Protein AF-A0A6N2S9U5-F1 (afdb_monomer)

Foldseek 3Di:
DDDDDDDDPDDPVLVVVQVVCVVVVNDDPVVNCVSSPPPPPPPPPDDDDDVVNQCVPDPPPDDPVNSVVVVVVVVVVVCCVPPVD

Secondary structure (DSSP, 8-state):
-----S-----HHHHHHHHHHHHTT---HHHHHHHHHS--TT--------HHHHHTTS-TT--HHHHHHHHHHHHHHHHHHHT--

Solvent-accessible surface area (backbone atoms only — not comparable to full-atom values): 5600 Å² total; per-residue (Å²): 135,82,86,78,69,98,78,72,103,61,56,76,69,47,56,53,51,54,53,50,31,51,75,69,74,64,64,42,73,68,60,52,50,50,52,71,63,52,68,70,90,75,73,75,82,76,88,80,82,55,67,75,70,47,55,80,81,41,65,92,86,61,48,73,70,54,51,54,54,50,56,53,53,53,50,52,54,52,43,54,76,73,66,73,119

Radius of gyration: 22.63 Å; Cα contacts (8 Å, |Δi|>4): 20; chains: 1; bounding box: 57×34×46 Å

Structure (mmCIF, N/CA/C/O backbone):
data_AF-A0A6N2S9U5-F1
#
_entry.id   AF-A0A6N2S9U5-F1
#
loop_
_atom_site.group_PDB
_atom_site.id
_atom_site.type_symbol
_atom_site.label_atom_id
_atom_site.label_alt_id
_atom_site.label_comp_id
_atom_site.label_asym_id
_atom_site.label_entity_id
_atom_site.label_seq_id
_atom_site.pdbx_PDB_ins_code
_atom_site.Cartn_x
_atom_site.Cartn_y
_atom_site.Cartn_z
_atom_site.occupancy
_atom_site.B_iso_or_equiv
_atom_site.auth_seq_id
_atom_site.auth_comp_id
_atom_site.auth_asym_id
_atom_site.auth_atom_id
_atom_site.pdbx_PDB_model_num
ATOM 1 N N . MET A 1 1 ? -41.144 8.664 22.130 1.00 40.72 1 MET A N 1
ATOM 2 C CA . MET A 1 1 ? -39.955 8.762 21.263 1.00 40.72 1 MET A CA 1
ATOM 3 C C . MET A 1 1 ? -40.242 7.904 20.058 1.00 40.72 1 MET A C 1
ATOM 5 O O . MET A 1 1 ? -40.084 6.691 20.122 1.00 40.72 1 MET A O 1
ATOM 9 N N . GLU A 1 2 ? -40.838 8.532 19.051 1.00 35.31 2 GLU A N 1
ATOM 10 C CA . GLU A 1 2 ? -41.163 7.881 17.791 1.00 35.31 2 GLU A CA 1
ATOM 11 C C . GLU A 1 2 ? -39.888 7.422 17.095 1.00 35.31 2 GLU A C 1
ATOM 13 O O . GLU A 1 2 ? -38.848 8.081 17.116 1.00 35.31 2 GLU A O 1
ATOM 18 N N . ILE A 1 3 ? -40.013 6.229 16.536 1.00 47.59 3 ILE A N 1
ATOM 19 C CA . ILE A 1 3 ? -39.040 5.551 15.707 1.00 47.59 3 ILE A CA 1
ATOM 20 C C . ILE A 1 3 ? -38.957 6.348 14.403 1.00 47.59 3 ILE A C 1
ATOM 22 O O . ILE A 1 3 ? -39.890 6.319 13.609 1.00 47.59 3 ILE A O 1
ATOM 26 N N . ILE A 1 4 ? -37.850 7.055 14.203 1.00 44.16 4 ILE A N 1
ATOM 27 C CA . ILE A 1 4 ? -37.356 7.415 12.871 1.00 44.16 4 ILE A CA 1
ATOM 28 C C . ILE A 1 4 ? -36.279 6.375 12.554 1.00 44.16 4 ILE A C 1
ATOM 30 O O . ILE A 1 4 ? -35.283 6.267 13.268 1.00 44.16 4 ILE A O 1
ATOM 34 N N . SER A 1 5 ? -36.651 5.385 11.741 1.00 39.97 5 SER A N 1
ATOM 35 C CA . SER A 1 5 ? -36.391 5.374 10.293 1.00 39.97 5 SER A CA 1
ATOM 36 C C . SER A 1 5 ? -34.910 5.076 10.071 1.00 39.97 5 SER A C 1
ATOM 38 O O . SER A 1 5 ? -34.041 5.898 10.325 1.00 39.97 5 SER A O 1
ATOM 40 N N . GLU A 1 6 ? -34.536 3.825 9.820 1.00 47.59 6 GLU A N 1
ATOM 41 C CA . GLU A 1 6 ? -34.573 3.289 8.453 1.00 47.59 6 GLU A CA 1
ATOM 42 C C . GLU A 1 6 ? -33.998 4.313 7.470 1.00 47.59 6 GLU A C 1
ATOM 44 O O . GLU A 1 6 ? -34.719 4.897 6.682 1.00 47.59 6 GLU A O 1
ATOM 49 N N . GLU A 1 7 ? -32.726 4.655 7.677 1.00 46.09 7 GLU A N 1
ATOM 50 C CA . GLU A 1 7 ? -31.679 4.851 6.669 1.00 46.09 7 GLU A CA 1
ATOM 51 C C . GLU A 1 7 ? -30.406 5.301 7.403 1.00 46.09 7 GLU A C 1
ATOM 53 O O . GLU A 1 7 ? -30.102 6.480 7.554 1.00 46.09 7 GLU A O 1
ATOM 58 N N . CYS A 1 8 ? -29.630 4.343 7.904 1.00 40.59 8 CYS A N 1
ATOM 59 C CA . CYS A 1 8 ? -28.213 4.589 8.136 1.00 40.59 8 CYS A CA 1
ATOM 60 C C . CYS A 1 8 ? -27.480 3.323 7.716 1.00 40.59 8 CYS A C 1
ATOM 62 O O . CYS A 1 8 ? -27.642 2.271 8.335 1.00 40.59 8 CYS A O 1
ATOM 64 N N . GLY A 1 9 ? -26.777 3.402 6.585 1.00 50.03 9 GLY A N 1
ATOM 65 C CA . GLY A 1 9 ? -26.041 2.308 5.953 1.00 50.03 9 GLY A CA 1
ATOM 66 C C . GLY A 1 9 ? -24.825 1.863 6.766 1.00 50.03 9 GLY A C 1
ATOM 67 O O . GLY A 1 9 ? -23.696 1.880 6.273 1.00 50.03 9 GLY A O 1
ATOM 68 N N . ASP A 1 10 ? -25.050 1.442 8.005 1.00 54.41 10 ASP A N 1
ATOM 69 C CA . ASP A 1 10 ? -24.022 1.109 8.974 1.00 54.41 10 ASP A CA 1
ATOM 70 C C . ASP A 1 10 ? -23.996 -0.385 9.287 1.00 54.41 10 ASP A C 1
ATOM 72 O O . ASP A 1 10 ? -24.999 -1.097 9.306 1.00 54.41 10 ASP A O 1
ATOM 76 N N . SER A 1 11 ? -22.774 -0.872 9.476 1.00 62.19 11 SER A N 1
ATOM 77 C CA . SER A 1 11 ? -22.409 -2.266 9.684 1.00 62.19 11 SER A CA 1
ATOM 78 C C . SER A 1 11 ? -23.344 -2.966 10.682 1.00 62.19 11 SER A C 1
ATOM 80 O O . SER A 1 11 ? -23.651 -2.397 11.734 1.00 62.19 11 SER A O 1
ATOM 82 N N . PRO A 1 12 ? -23.713 -4.245 10.464 1.00 69.38 12 PRO A N 1
ATOM 83 C CA . PRO A 1 12 ? -24.518 -5.018 11.416 1.00 69.38 12 PRO A CA 1
ATOM 84 C C . PRO A 1 12 ? -23.984 -4.978 12.860 1.00 69.38 12 PRO A C 1
ATOM 86 O O . P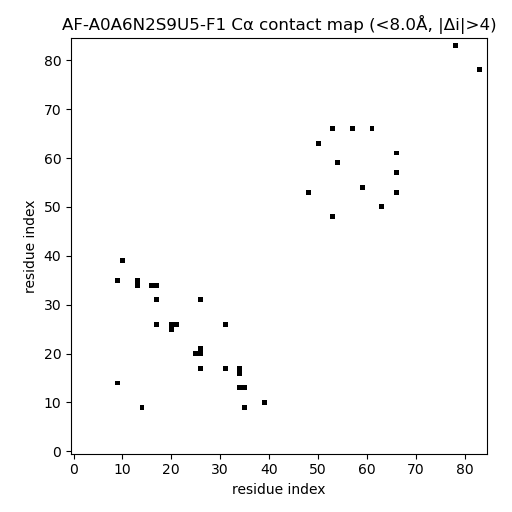RO A 1 12 ? -24.754 -5.052 13.818 1.00 69.38 12 PRO A O 1
ATOM 89 N N . LYS A 1 13 ? -22.664 -4.807 13.029 1.00 73.56 13 LYS A N 1
ATOM 90 C CA . LYS A 1 13 ? -22.003 -4.642 14.333 1.00 73.56 13 LYS A CA 1
ATOM 91 C C . LYS A 1 13 ? -22.363 -3.323 15.033 1.00 73.56 13 LYS A C 1
ATOM 93 O O . LYS A 1 13 ? -22.548 -3.324 16.248 1.00 73.56 13 LYS A O 1
ATOM 98 N N . GLN A 1 14 ? -22.491 -2.222 14.292 1.00 77.00 14 GLN A N 1
ATOM 99 C CA . GLN A 1 14 ? -22.887 -0.912 14.828 1.00 77.00 14 GLN A CA 1
ATOM 100 C C . GLN A 1 14 ? -24.343 -0.961 15.310 1.00 77.00 14 GLN A C 1
ATOM 102 O O . GLN A 1 14 ? -24.632 -0.604 16.452 1.00 77.00 14 GLN A O 1
ATOM 107 N N . VAL A 1 15 ? -25.236 -1.549 14.505 1.00 80.56 15 VAL A N 1
ATOM 108 C CA . VAL A 1 15 ? -26.656 -1.742 14.852 1.00 80.56 15 VAL A CA 1
ATOM 109 C C . VAL A 1 15 ? -26.825 -2.575 16.128 1.00 80.56 15 VAL A C 1
ATOM 111 O O . VAL A 1 15 ? -27.626 -2.231 16.998 1.00 80.56 15 VAL A O 1
ATOM 114 N N . GLN A 1 16 ? -26.061 -3.662 16.284 1.00 79.62 16 GLN A N 1
ATOM 115 C CA . GLN A 1 16 ? -26.104 -4.485 17.501 1.00 79.62 16 GLN A CA 1
ATOM 116 C C . GLN A 1 16 ? -25.660 -3.711 18.750 1.00 79.62 16 GLN A C 1
ATOM 118 O O . GLN A 1 16 ? -26.247 -3.870 19.822 1.00 79.62 16 GLN A O 1
ATOM 123 N N . ARG A 1 17 ? -24.650 -2.850 18.616 1.00 81.88 17 ARG A N 1
ATOM 124 C CA . ARG A 1 17 ? -24.089 -2.064 19.719 1.00 81.88 17 ARG A CA 1
ATOM 125 C C . ARG A 1 17 ? -25.027 -0.933 20.152 1.00 81.88 17 ARG A C 1
ATOM 127 O O . ARG A 1 17 ? -25.250 -0.771 21.350 1.00 81.88 17 ARG A O 1
ATOM 134 N N . ILE A 1 18 ? -25.669 -0.253 19.198 1.00 83.00 18 ILE A N 1
ATOM 135 C CA . ILE A 1 18 ? -26.742 0.725 19.460 1.00 83.00 18 ILE A CA 1
ATOM 136 C C . ILE A 1 18 ? -27.915 0.051 20.188 1.00 83.00 18 ILE A C 1
ATOM 138 O O . ILE A 1 18 ? -28.375 0.548 21.216 1.00 83.00 18 ILE A O 1
ATOM 142 N N . LYS A 1 19 ? -28.351 -1.131 19.726 1.00 82.00 19 LYS A N 1
ATOM 143 C CA . LYS A 1 19 ? -29.424 -1.905 20.377 1.00 82.00 19 LYS A CA 1
ATOM 144 C C . LYS A 1 19 ? -29.076 -2.310 21.812 1.00 82.00 19 LYS A C 1
ATOM 146 O O . LYS A 1 19 ? -29.952 -2.286 22.674 1.00 82.00 19 LYS A O 1
ATOM 151 N N . LYS A 1 20 ? -27.819 -2.672 22.087 1.00 83.69 20 LYS A N 1
ATOM 152 C CA . LYS A 1 20 ? -27.360 -3.009 23.443 1.00 83.69 20 LYS A CA 1
ATOM 153 C C . LYS A 1 20 ? -27.405 -1.793 24.374 1.00 83.69 20 LYS A C 1
ATOM 155 O O . LYS A 1 20 ? -28.004 -1.875 25.439 1.00 83.69 20 LYS A O 1
ATOM 160 N N . LEU A 1 21 ? -26.857 -0.657 23.939 1.00 8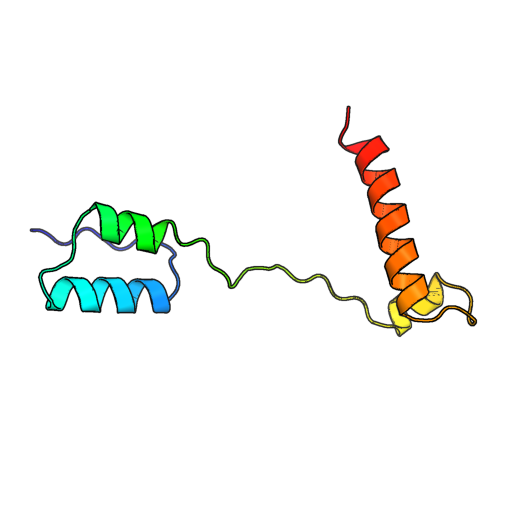2.75 21 LEU A N 1
ATOM 161 C CA . LEU A 1 21 ? -26.857 0.582 24.727 1.00 82.75 21 LEU A CA 1
ATOM 162 C C . LEU A 1 21 ? -28.267 1.131 24.969 1.00 82.75 21 LEU A C 1
ATOM 164 O O . LEU A 1 21 ? -28.537 1.676 26.038 1.00 82.75 21 LEU A O 1
ATOM 168 N N . SER A 1 22 ? -29.173 0.949 24.004 1.00 81.62 22 SER A N 1
ATOM 169 C CA . SER A 1 22 ? -30.592 1.288 24.150 1.00 81.62 22 SER A CA 1
ATOM 170 C C . SER A 1 22 ? -31.264 0.459 25.249 1.00 81.62 22 SER A C 1
ATOM 172 O O . SER A 1 22 ? -31.929 1.023 26.111 1.00 81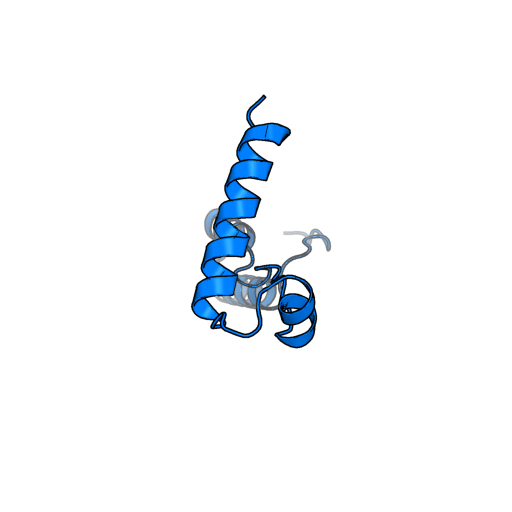.62 22 SER A O 1
ATOM 174 N N . LYS A 1 23 ? -31.032 -0.863 25.283 1.00 83.75 23 LYS A N 1
ATOM 175 C CA . LYS A 1 23 ? -31.575 -1.748 26.332 1.00 83.75 23 LYS A CA 1
ATOM 176 C C . LYS A 1 23 ? -31.036 -1.439 27.726 1.00 83.75 23 LYS A C 1
ATOM 178 O O . LYS A 1 23 ? -31.740 -1.637 28.707 1.00 83.75 23 LYS A O 1
ATOM 183 N N . GLU A 1 24 ? -29.798 -0.969 27.810 1.00 85.50 24 GLU A N 1
ATOM 184 C CA . GLU A 1 24 ? -29.154 -0.592 29.071 1.00 85.50 24 GLU A CA 1
ATOM 185 C C . GLU A 1 24 ? -29.530 0.833 29.527 1.00 85.50 24 GLU A C 1
ATOM 187 O O . GLU A 1 24 ? -29.004 1.301 30.533 1.00 85.50 24 GLU A O 1
ATOM 192 N N . ASN A 1 25 ? -30.423 1.531 28.805 1.00 80.25 25 ASN A N 1
ATOM 193 C CA . ASN A 1 25 ? -30.806 2.932 29.033 1.00 80.25 25 ASN A CA 1
ATOM 194 C C . ASN A 1 25 ? -29.610 3.910 29.047 1.00 80.25 25 ASN A C 1
ATOM 196 O O . ASN A 1 25 ? -29.667 4.997 29.615 1.00 80.25 25 ASN A O 1
ATOM 200 N N . GLN A 1 26 ? -28.514 3.510 28.403 1.00 80.75 26 GLN A N 1
ATOM 201 C CA . GLN A 1 26 ? -27.245 4.233 28.329 1.00 80.75 26 GLN A CA 1
ATOM 202 C C . GLN A 1 26 ? -27.000 4.838 26.945 1.00 80.75 26 GLN A C 1
ATOM 204 O O . GLN A 1 26 ? -25.888 5.291 26.662 1.00 80.75 26 GLN A O 1
ATOM 209 N N . LEU A 1 27 ? -28.004 4.802 26.067 1.00 78.56 27 LEU A N 1
ATOM 210 C CA . LEU A 1 27 ? -27.929 5.382 24.737 1.00 78.56 27 LEU A CA 1
ATOM 211 C C . LEU A 1 27 ? -28.044 6.905 24.839 1.00 78.56 27 LEU A C 1
ATOM 213 O O . LEU A 1 27 ? -29.133 7.450 24.989 1.00 78.56 27 LEU A O 1
ATOM 217 N N . THR A 1 28 ? -26.903 7.580 24.755 1.00 83.31 28 THR A N 1
ATOM 218 C CA . THR A 1 28 ? -26.818 9.036 24.626 1.00 83.31 28 THR A CA 1
ATOM 219 C C . THR A 1 28 ? -26.537 9.418 23.176 1.00 83.31 28 THR A C 1
ATOM 221 O O . THR A 1 28 ? -26.019 8.608 22.400 1.00 83.31 28 THR A O 1
ATOM 224 N N . LEU A 1 29 ? -26.856 10.663 22.812 1.00 75.69 29 LEU A N 1
ATOM 225 C CA . LEU A 1 29 ? -26.588 11.199 21.474 1.00 75.69 29 LEU A CA 1
ATOM 226 C C . LEU A 1 29 ? -25.093 11.116 21.122 1.00 75.69 29 LEU A C 1
ATOM 228 O O . LEU A 1 29 ? -24.751 10.672 20.032 1.00 75.69 29 LEU A O 1
ATOM 232 N N . GLU A 1 30 ? -24.214 11.430 22.078 1.00 77.62 30 GLU A N 1
ATOM 233 C CA . GLU A 1 30 ? -22.757 11.323 21.917 1.00 77.62 30 GLU A CA 1
ATOM 234 C C . GLU A 1 30 ? -22.306 9.892 21.603 1.00 77.62 30 GLU A C 1
ATOM 236 O O . GLU A 1 30 ? -21.551 9.681 20.661 1.00 77.62 30 GLU A O 1
ATOM 241 N N . LYS A 1 31 ? -22.811 8.884 22.330 1.00 75.94 31 LYS A N 1
ATOM 242 C CA . LYS A 1 31 ? -22.461 7.473 22.086 1.00 75.94 31 LYS A CA 1
ATOM 243 C C . LYS A 1 31 ? -22.993 6.968 20.748 1.00 75.94 31 LYS A C 1
ATOM 245 O O . LYS A 1 31 ? -22.367 6.130 20.106 1.00 75.94 31 LYS A O 1
ATOM 250 N N . MET A 1 32 ? -24.161 7.453 20.328 1.00 79.19 32 MET A N 1
ATOM 251 C CA . MET A 1 32 ? -24.709 7.136 19.013 1.00 79.19 32 MET A CA 1
ATOM 252 C C . MET A 1 32 ? -23.836 7.739 17.906 1.00 79.19 32 MET A C 1
ATOM 254 O O . MET A 1 32 ? -23.471 7.032 16.970 1.00 79.19 32 MET A O 1
ATOM 258 N N . GLN A 1 33 ? -23.438 9.006 18.048 1.00 72.56 33 GLN A N 1
ATOM 259 C CA . GLN A 1 33 ? -22.524 9.676 17.124 1.00 72.56 33 GLN A CA 1
ATOM 260 C C . GLN A 1 33 ? -21.142 9.020 17.101 1.00 72.56 33 GLN A C 1
ATOM 262 O O . GLN A 1 33 ? -20.588 8.862 16.022 1.00 72.56 33 GLN A O 1
ATOM 267 N N . GLU A 1 34 ? -20.610 8.572 18.239 1.00 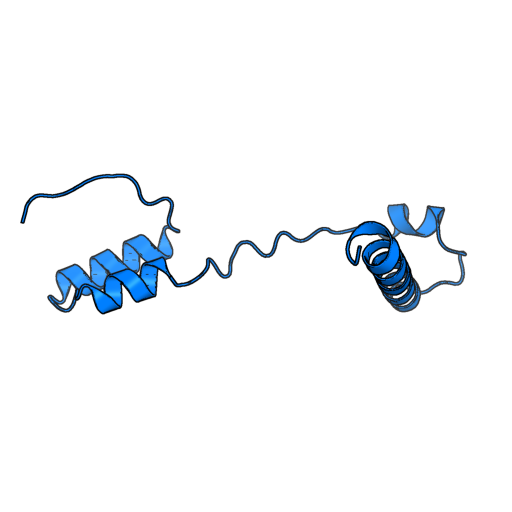75.62 34 GLU A N 1
ATOM 268 C CA . GLU A 1 34 ? -19.350 7.826 18.323 1.00 75.62 34 GLU A CA 1
ATOM 269 C C . GLU A 1 34 ? -19.422 6.501 17.546 1.00 75.62 34 GLU A C 1
ATOM 271 O O . GLU A 1 34 ? -18.525 6.193 16.768 1.00 75.62 34 GLU A O 1
ATOM 276 N N . ILE A 1 35 ? -20.509 5.735 17.700 1.00 76.88 35 ILE A N 1
ATOM 277 C CA . ILE A 1 35 ? -20.684 4.443 17.015 1.00 76.88 35 ILE A CA 1
ATOM 278 C C . ILE A 1 35 ? -20.878 4.618 15.506 1.00 76.88 35 ILE A C 1
ATOM 280 O O . ILE A 1 35 ? -20.368 3.807 14.733 1.00 76.88 35 ILE A O 1
ATOM 284 N N . MET A 1 36 ? -21.603 5.654 15.081 1.00 71.25 36 MET A N 1
ATOM 285 C CA . MET A 1 36 ? -21.791 5.973 13.658 1.00 71.25 36 MET A CA 1
ATOM 286 C C . MET A 1 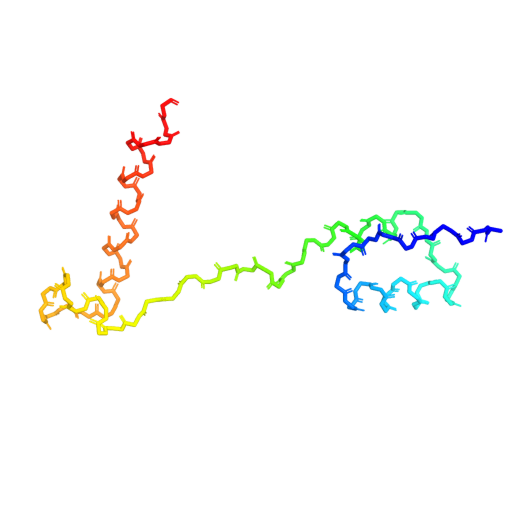36 ? -20.541 6.628 13.044 1.00 71.25 36 MET A C 1
ATOM 288 O O . MET A 1 36 ? -20.261 6.438 11.866 1.00 71.25 36 MET A O 1
ATOM 292 N N . SER A 1 37 ? -19.742 7.346 13.843 1.00 64.88 37 SER A N 1
ATOM 293 C CA . SER A 1 37 ? -18.457 7.931 13.420 1.00 64.88 37 SER A CA 1
ATOM 294 C C . SER A 1 37 ? -17.293 6.947 13.505 1.00 64.88 37 SER A C 1
ATOM 296 O O . SER A 1 37 ? -16.195 7.264 13.044 1.00 64.88 37 SER A O 1
ATOM 298 N N . GLU A 1 38 ? -17.498 5.755 14.078 1.00 65.62 38 GLU A N 1
ATOM 299 C CA . GLU A 1 38 ? -16.543 4.657 14.000 1.00 65.62 38 GLU A CA 1
ATOM 300 C C . GLU A 1 38 ? -16.457 4.223 12.534 1.00 65.62 38 GLU A C 1
ATOM 302 O O . GLU A 1 38 ? -17.182 3.340 12.076 1.00 65.62 38 GLU A O 1
ATOM 307 N N . ILE A 1 39 ? -15.566 4.893 11.793 1.00 58.53 39 ILE A N 1
ATOM 308 C CA . ILE A 1 39 ? -15.210 4.585 10.411 1.00 58.53 39 ILE A CA 1
ATOM 309 C C . ILE A 1 39 ? -15.088 3.071 10.320 1.00 58.53 39 ILE A C 1
ATOM 311 O O . ILE A 1 39 ? -14.286 2.474 11.049 1.00 58.53 39 ILE A O 1
ATOM 315 N N . LYS A 1 40 ? -15.903 2.450 9.453 1.00 57.62 40 LYS A N 1
ATOM 316 C CA . LYS A 1 40 ? -15.878 1.009 9.195 1.00 57.62 40 LYS A CA 1
ATOM 317 C C . LYS A 1 40 ? -14.418 0.593 9.026 1.00 57.62 40 LYS A C 1
ATOM 319 O O . LYS A 1 40 ? -13.852 0.728 7.947 1.00 57.62 40 LYS A O 1
ATOM 324 N N . LYS A 1 41 ? -13.826 -0.023 10.056 1.00 52.97 41 LYS A N 1
ATOM 325 C CA . LYS A 1 41 ? -12.507 -0.687 9.993 1.00 52.97 41 LYS A CA 1
ATOM 326 C C . LYS A 1 41 ? -12.445 -1.789 8.912 1.00 52.97 41 LYS A C 1
ATOM 328 O O . LYS A 1 41 ? -11.447 -2.494 8.818 1.00 52.97 41 LYS A O 1
ATOM 333 N N . GLY A 1 42 ? -13.523 -1.987 8.148 1.00 51.31 42 GLY A N 1
ATOM 334 C CA . GLY A 1 42 ? -13.737 -3.063 7.194 1.00 51.31 42 GLY A CA 1
ATOM 335 C C . GLY A 1 42 ? -13.607 -2.695 5.717 1.00 51.31 42 GLY A C 1
ATOM 336 O O . GLY A 1 42 ? -13.535 -3.623 4.926 1.00 51.31 42 GLY A O 1
ATOM 337 N N . GLU A 1 43 ? -13.523 -1.424 5.316 1.00 53.00 43 GLU A N 1
ATOM 338 C CA . GLU A 1 43 ? -13.305 -1.088 3.895 1.00 53.00 43 GLU A CA 1
ATOM 339 C C . GLU A 1 43 ? -11.913 -0.508 3.663 1.00 53.00 43 GLU A C 1
ATOM 341 O O . GLU A 1 43 ? -11.712 0.530 3.043 1.00 53.00 43 GLU A O 1
ATOM 346 N N . ILE A 1 44 ? -10.900 -1.242 4.128 1.00 53.66 44 ILE A N 1
ATOM 347 C CA . ILE A 1 44 ? -9.604 -1.185 3.455 1.00 53.66 44 ILE A CA 1
ATOM 348 C C . ILE A 1 44 ? -9.816 -1.895 2.117 1.00 53.66 44 ILE A C 1
ATOM 350 O O . ILE A 1 44 ? -9.665 -3.115 2.026 1.00 53.66 44 ILE A O 1
ATOM 354 N N . THR A 1 45 ? -10.220 -1.150 1.088 1.00 65.25 45 THR A N 1
ATOM 355 C CA . THR A 1 45 ? -10.318 -1.671 -0.279 1.00 65.25 45 THR A CA 1
ATOM 356 C C . THR A 1 45 ? -8.924 -2.106 -0.714 1.00 65.25 45 THR A C 1
ATOM 358 O O . THR A 1 45 ? -8.068 -1.297 -1.070 1.00 65.25 45 THR A O 1
ATOM 361 N N . ARG A 1 46 ? -8.653 -3.408 -0.605 1.00 72.81 46 ARG A N 1
ATOM 362 C CA . ARG A 1 46 ? -7.349 -3.974 -0.927 1.00 72.81 46 ARG A CA 1
ATOM 363 C C . ARG A 1 46 ? -7.286 -4.257 -2.417 1.00 72.81 46 ARG A C 1
ATOM 365 O O . ARG A 1 46 ? -7.939 -5.171 -2.910 1.00 72.81 46 ARG A O 1
ATOM 372 N N . VAL A 1 47 ? -6.411 -3.540 -3.107 1.00 79.06 47 VAL A N 1
ATOM 373 C CA . VAL A 1 47 ? -5.978 -3.919 -4.453 1.00 79.06 47 VAL A CA 1
ATOM 374 C C . VAL A 1 47 ? -4.850 -4.941 -4.310 1.00 79.06 47 VAL A C 1
ATOM 376 O O . VAL A 1 47 ? -3.827 -4.669 -3.678 1.00 79.06 47 VAL A O 1
ATOM 379 N N . ALA A 1 48 ? -5.057 -6.148 -4.835 1.00 86.12 48 ALA A N 1
ATOM 380 C CA . ALA A 1 48 ? -4.073 -7.224 -4.813 1.00 86.12 48 ALA A CA 1
ATOM 381 C C . ALA A 1 48 ? -3.637 -7.569 -6.239 1.00 86.12 48 ALA A C 1
ATOM 383 O O . ALA A 1 48 ? -4.466 -7.699 -7.134 1.00 86.12 48 ALA A O 1
ATOM 384 N N . PHE A 1 49 ? -2.332 -7.754 -6.419 1.00 89.69 49 PHE A N 1
ATOM 385 C CA . PHE A 1 49 ? -1.738 -8.233 -7.661 1.00 89.69 49 PHE A CA 1
ATOM 386 C C . PHE A 1 49 ? -1.182 -9.635 -7.438 1.00 89.69 49 PHE A C 1
ATOM 388 O O . PHE A 1 49 ? -0.573 -9.910 -6.400 1.00 89.69 49 PHE A O 1
ATOM 395 N N . THR A 1 50 ? -1.378 -10.521 -8.408 1.00 89.81 50 THR A N 1
ATOM 396 C CA . THR A 1 50 ? -0.721 -11.832 -8.426 1.00 89.81 50 THR A CA 1
ATOM 397 C C . THR A 1 50 ? 0.720 -11.695 -8.919 1.00 89.81 50 THR A C 1
ATOM 399 O O . THR A 1 50 ? 1.036 -10.803 -9.708 1.00 89.81 50 THR A O 1
ATOM 402 N N . ASN A 1 51 ? 1.608 -12.601 -8.497 1.00 86.12 51 ASN A N 1
ATOM 403 C CA . ASN A 1 51 ? 2.984 -12.612 -9.006 1.00 86.12 51 ASN A CA 1
ATOM 404 C C . ASN A 1 51 ? 3.017 -12.794 -10.527 1.00 86.12 51 ASN A C 1
ATOM 406 O O . ASN A 1 51 ? 3.824 -12.160 -11.192 1.00 86.12 51 ASN A O 1
ATOM 410 N N . GLU A 1 52 ? 2.115 -13.598 -11.092 1.00 88.56 52 GLU A N 1
ATOM 411 C CA . GLU A 1 52 ? 2.020 -13.794 -12.541 1.00 88.56 52 GLU A CA 1
ATOM 412 C C . GLU A 1 52 ? 1.711 -12.487 -13.290 1.00 88.56 52 GLU A C 1
ATOM 414 O O . GLU A 1 52 ? 2.315 -12.207 -14.326 1.00 88.56 52 GLU A O 1
ATOM 419 N N . GLN A 1 53 ? 0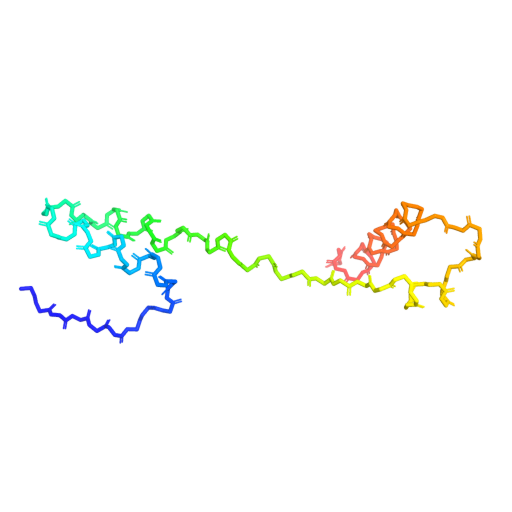.821 -11.646 -12.746 1.00 90.31 53 GLN A N 1
ATOM 420 C CA . GLN A 1 53 ? 0.549 -10.320 -13.310 1.00 90.31 53 GLN A CA 1
ATOM 421 C C . GLN A 1 53 ? 1.786 -9.419 -13.263 1.00 90.31 53 GLN A C 1
ATOM 423 O O . GLN A 1 53 ? 2.033 -8.682 -14.214 1.00 90.31 53 GLN A O 1
ATOM 428 N N . LEU A 1 54 ? 2.569 -9.487 -12.184 1.00 90.38 54 LEU A N 1
ATOM 429 C CA . LEU A 1 54 ? 3.752 -8.646 -11.999 1.00 90.38 54 LEU A CA 1
ATOM 430 C C . LEU A 1 54 ? 4.960 -9.134 -12.811 1.00 90.38 54 LEU A C 1
ATOM 432 O O . LEU A 1 54 ? 5.666 -8.318 -13.397 1.00 90.38 54 LEU A O 1
ATOM 436 N N . HIS A 1 55 ? 5.182 -10.442 -12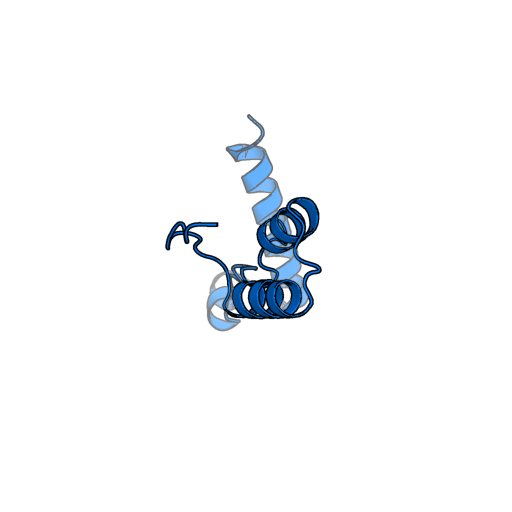.932 1.00 86.88 55 HIS A N 1
ATOM 437 C CA . HIS A 1 55 ? 6.329 -11.011 -13.653 1.00 86.88 55 HIS A CA 1
ATOM 438 C C . HIS A 1 55 ? 6.392 -10.619 -15.138 1.00 86.88 55 HIS A C 1
ATOM 440 O O . HIS A 1 55 ? 7.463 -10.689 -15.731 1.00 86.88 55 HIS A O 1
ATOM 446 N N . LYS A 1 56 ? 5.285 -10.155 -15.734 1.00 90.75 56 LYS A N 1
ATOM 447 C CA . LYS A 1 56 ? 5.256 -9.608 -17.103 1.00 90.75 56 LYS A CA 1
ATOM 448 C C . LYS A 1 56 ? 5.945 -8.244 -17.230 1.00 90.75 56 LYS A C 1
ATOM 450 O O . LYS A 1 56 ? 6.396 -7.894 -18.314 1.00 90.75 56 LYS A O 1
ATOM 455 N N . TYR A 1 57 ? 6.022 -7.489 -16.136 1.00 91.00 57 TYR A N 1
ATOM 456 C CA . TYR A 1 57 ? 6.561 -6.125 -16.095 1.00 91.00 57 TYR A CA 1
ATOM 457 C C . TYR A 1 57 ? 7.898 -6.029 -15.351 1.00 91.00 57 TYR A C 1
ATOM 459 O O . TYR A 1 57 ? 8.583 -5.013 -15.444 1.00 91.00 57 TYR A O 1
ATOM 467 N N . PHE A 1 58 ? 8.282 -7.078 -14.620 1.00 91.19 58 PHE A N 1
ATOM 468 C CA . PHE A 1 58 ? 9.506 -7.117 -13.826 1.00 91.19 58 PHE A CA 1
ATOM 469 C C . PHE A 1 58 ? 10.506 -8.149 -14.363 1.00 91.19 58 PHE A C 1
ATOM 471 O O . PHE A 1 58 ? 10.106 -9.239 -14.770 1.00 91.19 58 PHE A O 1
ATOM 478 N N . PRO A 1 59 ? 11.824 -7.872 -14.308 1.00 92.25 59 PRO A N 1
ATOM 479 C CA . PRO A 1 59 ? 12.841 -8.856 -14.667 1.00 92.25 59 PRO A CA 1
ATOM 480 C C . PRO A 1 59 ? 12.737 -10.134 -13.823 1.00 92.25 59 PRO A C 1
ATOM 482 O O . PRO A 1 59 ? 12.491 -10.065 -12.620 1.00 92.25 59 PRO A O 1
ATOM 485 N N . SER A 1 60 ? 13.047 -11.298 -14.409 1.00 86.31 60 SER A N 1
ATOM 486 C CA . SER A 1 60 ? 12.932 -12.612 -13.739 1.00 86.31 60 SER A CA 1
ATOM 487 C C . SER A 1 60 ? 13.713 -12.746 -12.422 1.00 86.31 60 SER A C 1
ATOM 489 O O . SER A 1 60 ? 13.406 -13.616 -11.616 1.00 86.31 60 SER A O 1
ATOM 491 N N . ARG A 1 61 ? 14.727 -11.904 -12.197 1.00 89.25 61 ARG A N 1
ATOM 492 C CA . ARG A 1 61 ? 15.551 -11.881 -10.976 1.00 89.25 61 ARG A CA 1
ATOM 493 C C . ARG A 1 61 ? 14.922 -11.114 -9.804 1.00 89.25 61 ARG A C 1
ATOM 495 O O . ARG A 1 61 ? 15.519 -11.054 -8.734 1.00 89.25 61 ARG A O 1
ATOM 502 N N . TYR A 1 62 ? 13.779 -10.460 -10.008 1.00 92.19 62 TYR A N 1
ATOM 503 C CA . TYR A 1 62 ? 13.158 -9.628 -8.981 1.00 92.19 62 TYR A CA 1
ATOM 504 C C . TYR A 1 62 ? 12.410 -10.487 -7.970 1.00 92.19 62 TYR A C 1
ATOM 506 O O . TYR A 1 62 ? 11.582 -11.322 -8.325 1.00 92.19 62 TYR A O 1
ATOM 514 N N . THR A 1 63 ? 12.670 -10.231 -6.691 1.00 92.12 63 THR A N 1
ATOM 515 C CA . THR A 1 63 ? 11.892 -10.820 -5.602 1.00 92.12 63 THR A CA 1
ATOM 516 C C . THR A 1 63 ? 10.588 -10.038 -5.401 1.00 92.12 63 THR A C 1
ATOM 518 O O . THR A 1 63 ? 10.528 -8.847 -5.731 1.00 92.12 63 THR A O 1
ATOM 521 N N . PRO A 1 64 ? 9.551 -10.635 -4.788 1.00 90.06 64 PRO A N 1
ATOM 522 C CA . PRO A 1 64 ? 8.305 -9.926 -4.486 1.00 90.06 64 PRO A CA 1
ATOM 523 C C . PRO A 1 64 ? 8.510 -8.639 -3.668 1.00 90.06 64 PRO A C 1
ATOM 525 O O . PRO A 1 64 ? 7.802 -7.650 -3.863 1.00 90.06 64 PRO A O 1
ATOM 528 N N . ALA A 1 65 ? 9.514 -8.613 -2.784 1.00 91.56 65 ALA A N 1
ATOM 529 C CA . ALA A 1 65 ? 9.870 -7.423 -2.013 1.00 91.56 65 ALA A CA 1
ATOM 530 C C . ALA A 1 65 ? 10.394 -6.287 -2.908 1.00 91.56 65 ALA A C 1
ATOM 532 O O . ALA A 1 65 ? 10.004 -5.131 -2.729 1.00 91.56 65 ALA A O 1
ATOM 533 N N . MET A 1 66 ? 11.231 -6.616 -3.899 1.00 92.81 66 MET A N 1
ATOM 534 C CA . MET A 1 66 ? 11.727 -5.648 -4.881 1.00 92.81 66 MET A CA 1
ATOM 535 C C . MET A 1 66 ? 10.591 -5.110 -5.751 1.00 92.81 66 MET A C 1
ATOM 537 O O . MET A 1 66 ? 10.495 -3.899 -5.923 1.00 92.81 66 MET A O 1
ATOM 541 N N . MET A 1 67 ? 9.698 -5.984 -6.232 1.00 93.31 67 MET A N 1
ATOM 542 C CA . MET A 1 67 ? 8.526 -5.572 -7.016 1.00 93.31 67 MET A CA 1
ATOM 543 C C . MET A 1 67 ? 7.640 -4.613 -6.223 1.00 93.31 67 MET A C 1
ATOM 545 O O . MET A 1 67 ? 7.283 -3.548 -6.715 1.00 93.31 67 MET A O 1
ATOM 549 N N . LYS A 1 68 ? 7.337 -4.945 -4.960 1.00 91.31 68 LYS A N 1
ATOM 550 C CA . LYS A 1 68 ? 6.536 -4.083 -4.084 1.00 91.31 68 LYS A CA 1
ATOM 551 C C . LYS A 1 68 ? 7.175 -2.705 -3.914 1.00 91.31 68 LYS A C 1
ATOM 553 O O . LYS A 1 68 ? 6.472 -1.703 -3.994 1.00 91.31 68 LYS A O 1
ATOM 558 N N . ARG A 1 69 ? 8.491 -2.648 -3.682 1.00 94.44 69 ARG A N 1
ATOM 559 C CA . ARG A 1 69 ? 9.218 -1.380 -3.537 1.00 94.44 69 ARG A CA 1
ATOM 560 C C . ARG A 1 69 ? 9.098 -0.524 -4.796 1.00 94.44 69 ARG A C 1
ATOM 562 O O . ARG A 1 69 ? 8.815 0.664 -4.690 1.00 94.44 69 ARG A O 1
ATOM 569 N N . GLU A 1 70 ? 9.281 -1.140 -5.958 1.00 95.06 70 GLU A N 1
ATOM 570 C CA . GLU A 1 70 ? 9.265 -0.441 -7.241 1.00 95.06 70 GLU A CA 1
ATOM 571 C C . GLU A 1 70 ? 7.867 0.072 -7.604 1.00 95.06 70 GLU A C 1
ATOM 573 O O . GLU A 1 70 ? 7.724 1.226 -7.990 1.00 95.06 70 GLU A O 1
ATOM 578 N N . ILE A 1 71 ? 6.820 -0.738 -7.392 1.00 94.56 71 ILE A N 1
ATOM 579 C CA . ILE A 1 71 ? 5.423 -0.325 -7.612 1.00 94.56 71 ILE A CA 1
ATOM 580 C C . ILE A 1 71 ? 5.103 0.927 -6.790 1.00 94.56 71 ILE A C 1
ATOM 582 O O . ILE A 1 71 ? 4.540 1.885 -7.311 1.00 94.56 71 ILE A O 1
ATOM 586 N N . ILE A 1 72 ? 5.494 0.950 -5.513 1.00 94.62 72 ILE A N 1
ATOM 587 C CA . ILE A 1 72 ? 5.272 2.119 -4.655 1.00 94.62 72 ILE A CA 1
ATOM 588 C C . ILE A 1 72 ? 6.072 3.333 -5.143 1.00 94.62 72 ILE A C 1
ATOM 590 O O . ILE A 1 72 ? 5.553 4.445 -5.108 1.00 94.62 72 ILE A O 1
ATOM 594 N N . ALA A 1 73 ? 7.312 3.147 -5.605 1.00 95.06 73 ALA A N 1
ATOM 595 C CA . ALA A 1 73 ? 8.122 4.240 -6.141 1.00 95.06 73 ALA A CA 1
ATOM 596 C C . ALA A 1 73 ? 7.488 4.861 -7.398 1.00 95.06 73 ALA A C 1
ATOM 598 O O . ALA A 1 73 ? 7.362 6.081 -7.473 1.00 95.06 73 ALA A O 1
ATOM 599 N N . LEU A 1 74 ? 7.014 4.029 -8.331 1.00 95.06 74 LEU A N 1
ATOM 600 C CA . LEU A 1 74 ? 6.321 4.475 -9.543 1.00 95.06 74 LEU A CA 1
ATOM 601 C C . LEU A 1 74 ? 5.037 5.246 -9.217 1.00 95.06 74 LEU A C 1
ATOM 603 O O . LEU A 1 74 ? 4.796 6.308 -9.784 1.00 95.06 74 LEU A O 1
ATOM 607 N N . LEU A 1 75 ? 4.241 4.751 -8.263 1.00 93.44 75 LEU A N 1
ATOM 608 C CA . LEU A 1 75 ? 3.014 5.427 -7.833 1.00 93.44 75 LEU A CA 1
ATOM 609 C C . LEU A 1 75 ? 3.288 6.795 -7.198 1.00 93.44 75 LEU A C 1
ATOM 611 O O . LEU A 1 75 ? 2.512 7.719 -7.420 1.00 93.44 75 LEU A O 1
ATOM 615 N N . LYS A 1 76 ? 4.386 6.949 -6.447 1.00 92.75 76 LYS A N 1
ATOM 616 C CA . LYS A 1 76 ? 4.777 8.248 -5.873 1.00 92.75 76 LYS A CA 1
ATOM 617 C C . LYS A 1 76 ? 5.124 9.274 -6.947 1.00 92.75 76 LYS A C 1
ATOM 619 O O . LYS A 1 76 ? 4.691 10.415 -6.846 1.00 92.75 76 LYS A O 1
ATOM 624 N N . ILE A 1 77 ? 5.882 8.868 -7.968 1.00 94.38 77 ILE A N 1
ATOM 625 C CA . ILE A 1 77 ? 6.226 9.746 -9.096 1.00 94.38 77 ILE A CA 1
ATOM 626 C C . ILE A 1 77 ? 4.946 10.164 -9.822 1.00 94.38 77 ILE A C 1
ATOM 628 O O . ILE A 1 77 ? 4.694 11.353 -9.993 1.00 94.38 77 ILE A O 1
ATOM 632 N N . TRP A 1 78 ? 4.095 9.191 -10.160 1.00 93.25 78 TRP A N 1
ATOM 633 C CA . TRP A 1 78 ? 2.831 9.450 -10.843 1.00 93.25 78 TRP A CA 1
ATOM 634 C C . TRP A 1 78 ? 1.912 10.382 -10.040 1.00 93.25 78 TRP A C 1
ATOM 636 O O . TRP A 1 78 ? 1.343 11.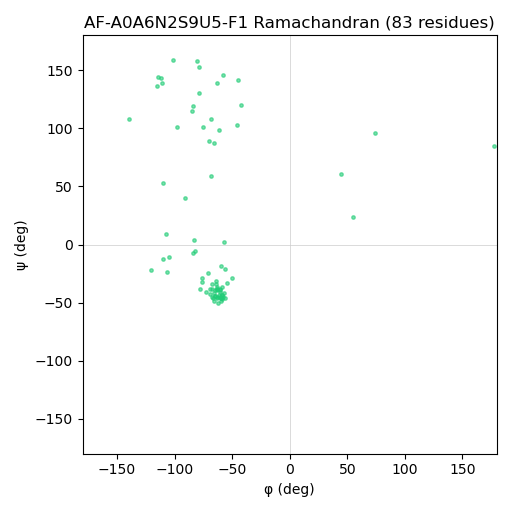313 -10.607 1.00 93.25 78 TRP A O 1
ATOM 646 N N . GLN A 1 79 ? 1.798 10.178 -8.724 1.00 92.31 79 GLN A N 1
ATOM 647 C CA . GLN A 1 79 ? 1.024 11.044 -7.832 1.00 92.31 79 GLN A CA 1
ATOM 648 C C . GLN A 1 79 ? 1.544 12.487 -7.851 1.00 92.31 79 GLN A C 1
ATOM 650 O O . GLN A 1 79 ? 0.754 13.411 -8.027 1.00 92.31 79 GLN A O 1
ATOM 655 N N . ASN A 1 80 ? 2.858 12.675 -7.712 1.00 92.94 80 ASN A N 1
ATOM 656 C CA . ASN A 1 80 ? 3.485 13.996 -7.723 1.00 92.94 80 ASN A CA 1
ATOM 657 C C . ASN A 1 80 ? 3.252 14.730 -9.058 1.00 92.94 80 ASN A C 1
ATOM 659 O O . ASN A 1 80 ? 2.994 15.926 -9.077 1.00 92.94 80 ASN A O 1
ATOM 663 N N . GLU A 1 81 ? 3.294 14.019 -10.186 1.00 91.88 81 GLU A N 1
ATOM 664 C CA . GLU A 1 81 ? 3.093 14.621 -11.511 1.00 91.88 81 GLU A CA 1
ATOM 665 C C . GLU A 1 81 ? 1.626 14.953 -11.837 1.00 91.88 81 GLU A C 1
ATOM 667 O O . GLU A 1 81 ? 1.361 15.906 -12.5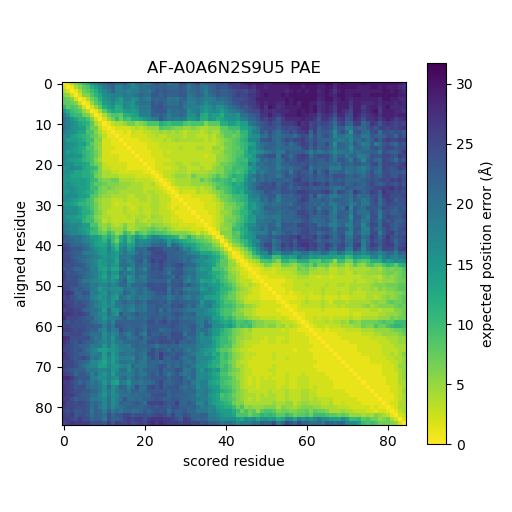77 1.00 91.88 81 GLU A O 1
ATOM 672 N N . ASN A 1 82 ? 0.675 14.162 -11.324 1.00 90.25 82 ASN A N 1
ATOM 673 C CA . ASN A 1 82 ? -0.736 14.227 -11.729 1.00 90.25 82 ASN A CA 1
ATOM 674 C C . ASN A 1 82 ? -1.663 14.870 -10.691 1.00 90.25 82 ASN A C 1
ATOM 676 O O . ASN A 1 82 ? -2.728 15.351 -11.072 1.00 90.25 82 ASN A O 1
ATOM 680 N N . TRP A 1 83 ? -1.293 14.877 -9.408 1.00 84.44 83 TRP A N 1
ATOM 681 C CA . TRP A 1 83 ? -2.170 15.337 -8.326 1.00 84.44 83 TRP A CA 1
ATOM 682 C C . TRP A 1 83 ? -1.632 16.513 -7.514 1.00 84.44 83 TRP A C 1
ATOM 684 O O . TRP A 1 83 ? -2.439 17.224 -6.925 1.00 84.44 83 TRP A O 1
ATOM 694 N N . GLU A 1 84 ? -0.322 16.763 -7.499 1.00 65.00 84 GLU A N 1
ATOM 695 C CA . GLU A 1 84 ? 0.260 17.923 -6.801 1.00 65.00 84 GLU A CA 1
ATOM 696 C C . GLU A 1 84 ? 0.386 19.167 -7.709 1.00 65.00 84 GLU A C 1
ATOM 698 O O . GLU A 1 84 ? 1.384 19.885 -7.659 1.00 65.00 84 GLU A O 1
ATOM 703 N N . LYS A 1 85 ? -0.626 19.425 -8.553 1.00 55.41 85 LYS A N 1
ATOM 704 C CA . LYS A 1 85 ? -0.738 20.647 -9.372 1.00 55.41 85 LYS A CA 1
ATOM 705 C C . LYS A 1 85 ? -1.769 21.621 -8.825 1.00 55.41 85 LYS A C 1
ATOM 707 O O . LYS A 1 85 ? -2.859 21.154 -8.432 1.00 55.41 85 LYS A O 1
#

Sequence (85 aa):
MEIISEECGDSPKQVQRIKKLSKENQLTLEKMQEIMSEIKKGEITRVAFTNEQLHKYFPSRYTPAMMKREIIALLKIWQNENWEK

pLDDT: mean 77.2, std 16.53, range [35.31, 95.06]

Mean predicted aligned error: 13.89 Å